Protein AF-A0A3D9G8K1-F1 (afdb_monomer_lite)

Sequence (142 aa):
MEREDQNKEAKDQDEKAEAEDRYQNMSTRYGLVESAIDDFAKRGGFDDLPGKGKPHKIDDEDVFSSILKKNNYQPPWAELRKEIAADLKRLADNPRSDHELRAELEAVNDKIRTYNRIVPHPMLQKGLVSRANLENAYPKWV

Secondary structure (DSSP, 8-state):
-HHHHHHHHHHHHHHHHHHHHHHHHHHHHHHHHHHHHHHHHHTTTTTT-TTTTSPP---SS-HHHHHHHHTT---HHHHHHHHHHHHHHHHHHS---HHHHHHHHHHHHHHHHHHHHH-SSGGG------TTTHHHHGGGT-

pLDDT: mean 82.45, std 12.44, range [55.38, 98.31]

Structure (mmCIF, N/CA/C/O backbone):
data_AF-A0A3D9G8K1-F1
#
_entry.id   AF-A0A3D9G8K1-F1
#
loop_
_atom_site.group_PDB
_atom_site.id
_atom_site.type_symbol
_atom_site.label_atom_id
_atom_site.label_alt_id
_atom_site.label_comp_id
_atom_site.label_asym_id
_atom_site.label_entity_id
_atom_site.label_seq_id
_atom_site.pdbx_PDB_ins_code
_atom_site.Cartn_x
_atom_site.Cartn_y
_atom_site.Cartn_z
_atom_site.occupancy
_atom_site.B_iso_or_equiv
_atom_site.auth_seq_id
_atom_site.auth_comp_id
_atom_site.auth_asym_id
_atom_site.auth_atom_id
_atom_site.pdbx_PDB_model_num
ATOM 1 N N . MET A 1 1 ? -39.696 -42.499 55.335 1.00 56.50 1 MET A N 1
ATOM 2 C CA . MET A 1 1 ? -39.977 -41.830 54.052 1.00 56.50 1 MET A CA 1
ATOM 3 C C . MET A 1 1 ? -40.410 -40.382 54.297 1.00 56.50 1 MET A C 1
ATOM 5 O O . MET A 1 1 ? -39.728 -39.500 53.819 1.00 56.50 1 MET A O 1
ATOM 9 N N . GLU A 1 2 ? -41.382 -40.108 55.178 1.00 57.62 2 GLU A N 1
ATOM 10 C CA . GLU A 1 2 ? -41.900 -38.739 55.436 1.00 57.62 2 GLU A CA 1
ATOM 11 C C . GLU A 1 2 ? -40.910 -37.703 56.022 1.00 57.62 2 GLU A C 1
ATOM 13 O O . GLU A 1 2 ? -41.048 -36.515 55.755 1.00 57.62 2 GLU A O 1
ATOM 18 N N . ARG A 1 3 ? -39.899 -38.104 56.811 1.00 55.38 3 ARG A N 1
ATOM 19 C CA . ARG A 1 3 ? -38.938 -37.144 57.407 1.00 55.38 3 ARG A CA 1
ATOM 20 C C . ARG A 1 3 ? -37.850 -36.656 56.447 1.00 55.38 3 ARG A C 1
ATOM 22 O O . ARG A 1 3 ? -37.253 -35.613 56.692 1.00 55.38 3 ARG A O 1
ATOM 29 N N . GLU A 1 4 ? -37.566 -37.418 55.394 1.00 58.09 4 GLU A N 1
ATOM 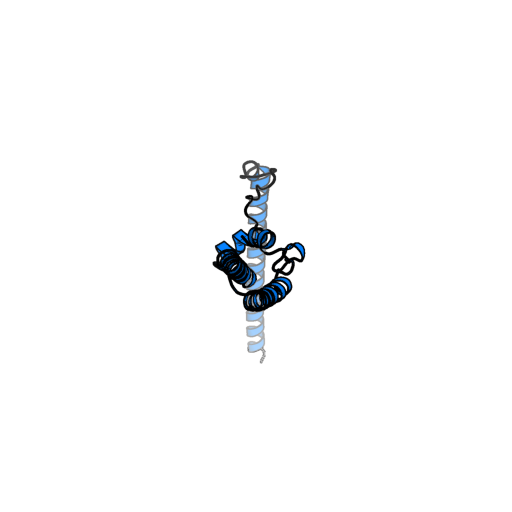30 C CA . GLU A 1 4 ? -36.565 -37.034 54.391 1.00 58.09 4 GLU A CA 1
ATOM 31 C C . GLU A 1 4 ?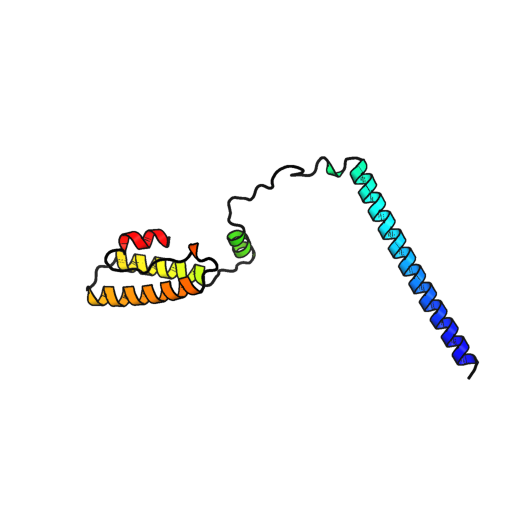 -37.151 -36.042 53.383 1.00 58.09 4 GLU A C 1
ATOM 33 O O . GLU A 1 4 ? -36.452 -35.110 52.992 1.00 58.09 4 GLU A O 1
ATOM 38 N N . ASP A 1 5 ? -38.443 -36.168 53.061 1.00 59.78 5 ASP A N 1
ATOM 39 C CA . ASP A 1 5 ? -39.170 -35.198 52.233 1.00 59.78 5 ASP A CA 1
ATOM 40 C C . ASP A 1 5 ? -39.316 -33.844 52.944 1.00 59.78 5 ASP A C 1
ATOM 42 O O . ASP A 1 5 ? -39.010 -32.811 52.354 1.00 59.78 5 ASP A O 1
ATOM 46 N N . GLN A 1 6 ? -39.635 -33.836 54.245 1.00 59.75 6 GLN A N 1
ATOM 47 C CA . GLN A 1 6 ? -39.727 -32.597 55.038 1.00 59.75 6 GLN A CA 1
ATOM 48 C C . GLN A 1 6 ? -38.390 -31.842 55.143 1.00 59.75 6 GLN A C 1
ATOM 50 O O . GLN A 1 6 ? -38.360 -30.613 55.141 1.00 59.75 6 GLN A O 1
ATOM 55 N N . ASN A 1 7 ? -37.267 -32.564 55.217 1.00 66.56 7 ASN A N 1
ATOM 56 C CA . ASN A 1 7 ? -35.931 -31.959 55.271 1.00 66.56 7 ASN A CA 1
ATOM 57 C C . ASN A 1 7 ? -35.483 -31.412 53.904 1.00 66.56 7 ASN A C 1
ATOM 59 O O . ASN A 1 7 ? -34.709 -30.460 53.829 1.00 66.56 7 ASN A O 1
ATOM 63 N N . LYS A 1 8 ? -35.975 -32.011 52.816 1.00 67.44 8 LYS A N 1
ATOM 64 C CA . LYS A 1 8 ? -35.719 -31.560 51.447 1.00 67.44 8 LYS A CA 1
ATOM 65 C C . LYS A 1 8 ? -36.543 -30.316 51.112 1.00 67.44 8 LYS A C 1
ATOM 67 O O . LYS A 1 8 ? -35.995 -29.356 50.588 1.00 67.44 8 LYS A O 1
ATOM 72 N N . GLU A 1 9 ? -37.808 -30.287 51.526 1.00 67.25 9 GLU A N 1
ATOM 73 C CA . GLU A 1 9 ? -38.684 -29.118 51.394 1.00 67.25 9 GLU A CA 1
ATOM 74 C C . GLU A 1 9 ? -38.181 -27.909 52.191 1.00 67.25 9 GLU A C 1
ATOM 76 O O . GLU A 1 9 ? -38.223 -26.794 51.679 1.00 67.25 9 GLU A O 1
ATOM 81 N N . ALA A 1 10 ? -37.661 -28.110 53.407 1.00 69.06 10 ALA A N 1
ATOM 82 C CA . ALA A 1 10 ? -37.070 -27.030 54.201 1.00 69.06 10 ALA A CA 1
ATOM 83 C C . ALA A 1 10 ? -35.818 -26.440 53.530 1.00 69.06 10 ALA A C 1
ATOM 85 O O . ALA A 1 10 ? -35.648 -25.225 53.474 1.00 69.06 10 ALA A O 1
ATOM 86 N N . LYS A 1 11 ? -34.971 -27.299 52.952 1.00 69.75 11 LYS A N 1
ATOM 87 C CA . LYS A 1 11 ? -33.750 -26.876 52.260 1.00 69.75 11 LYS A CA 1
ATOM 88 C C . LYS A 1 11 ? -34.043 -26.140 50.946 1.00 69.75 11 LYS A C 1
ATOM 90 O O . LYS A 1 11 ? -33.402 -25.134 50.654 1.00 69.75 11 LYS A O 1
ATOM 95 N N . ASP A 1 12 ? -35.045 -26.597 50.198 1.00 69.88 12 ASP A N 1
ATOM 96 C CA . ASP A 1 12 ? -35.508 -25.942 48.969 1.00 69.88 12 ASP A CA 1
ATOM 97 C C . ASP A 1 12 ? -36.200 -24.593 49.259 1.00 69.88 12 ASP A C 1
ATOM 99 O O . ASP A 1 12 ? -36.189 -23.689 48.420 1.00 69.88 12 ASP A O 1
ATOM 103 N N . GLN A 1 13 ? -36.809 -24.438 50.441 1.00 70.94 13 GLN A N 1
ATOM 104 C CA . GLN A 1 13 ? -37.386 -23.171 50.903 1.00 70.94 13 GLN A CA 1
ATOM 105 C C . GLN A 1 13 ? -36.306 -22.166 51.323 1.00 70.94 13 GLN A C 1
ATOM 107 O O . GLN A 1 13 ? -36.396 -21.002 50.931 1.00 70.94 13 GLN A O 1
ATOM 112 N N . ASP A 1 14 ? -35.263 -22.609 52.029 1.00 71.69 14 ASP A N 1
ATOM 113 C CA . ASP A 1 14 ? -34.125 -21.759 52.404 1.00 71.69 14 ASP A CA 1
ATOM 114 C C . ASP A 1 14 ? -33.324 -21.288 51.175 1.00 71.69 14 ASP A C 1
ATOM 116 O O . ASP A 1 14 ? -32.983 -20.108 51.072 1.00 71.69 14 ASP A O 1
ATOM 120 N N . GLU A 1 15 ? -33.085 -22.161 50.186 1.00 68.25 15 GLU A N 1
ATOM 121 C CA . GLU A 1 15 ? -32.410 -21.776 48.934 1.00 68.25 15 GLU A CA 1
ATOM 122 C C . GLU A 1 15 ? -33.232 -20.774 48.107 1.00 68.25 15 GLU A C 1
ATOM 124 O O . GLU A 1 15 ? -32.668 -19.861 47.495 1.00 68.25 15 GLU A O 1
ATOM 129 N N . LYS A 1 16 ? -34.567 -20.894 48.109 1.00 69.94 16 LYS A N 1
ATOM 130 C CA . LYS A 1 16 ? -35.455 -19.912 47.465 1.00 69.94 16 LYS A CA 1
ATOM 131 C C . LYS A 1 16 ? -35.451 -18.569 48.189 1.00 69.94 16 LYS A C 1
ATOM 133 O O . LYS A 1 16 ? -35.359 -17.542 47.521 1.00 69.94 16 LYS A O 1
ATOM 138 N N . ALA A 1 17 ? -35.492 -18.568 49.521 1.00 70.44 17 ALA A N 1
ATOM 139 C CA . ALA A 1 17 ? -35.438 -17.347 50.320 1.00 70.44 17 ALA A CA 1
ATOM 140 C C . ALA A 1 17 ? -34.100 -16.604 50.145 1.00 70.44 17 ALA A C 1
ATOM 142 O O . ALA A 1 17 ? -34.088 -15.385 49.966 1.00 70.44 17 ALA A O 1
ATOM 143 N N . GLU A 1 18 ? -32.971 -17.325 50.103 1.00 67.06 18 GLU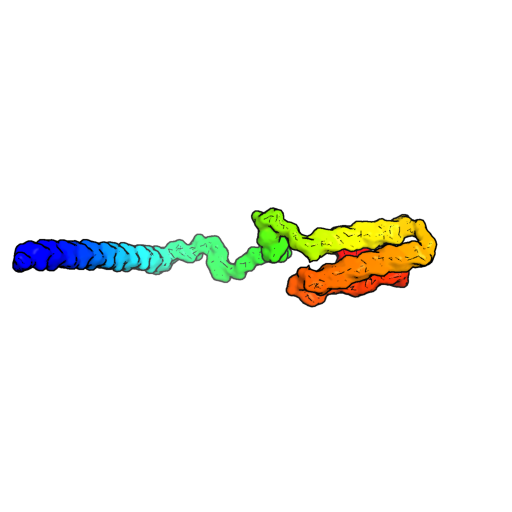 A N 1
ATOM 144 C CA . GLU A 1 18 ? -31.664 -16.729 49.797 1.00 67.06 18 GLU A CA 1
ATOM 145 C C . GLU A 1 18 ? -31.582 -16.177 48.366 1.00 67.06 18 GLU A C 1
ATOM 147 O O . GLU A 1 18 ? -30.980 -15.124 48.139 1.00 67.06 18 GLU A O 1
ATOM 152 N N . ALA A 1 19 ? -32.150 -16.874 47.378 1.00 66.44 19 ALA A N 1
ATOM 153 C CA . ALA A 1 19 ? -32.157 -16.412 45.993 1.00 66.44 19 ALA A CA 1
ATOM 154 C C . ALA A 1 19 ? -33.007 -15.142 45.818 1.00 66.44 19 ALA A C 1
ATOM 156 O O . ALA A 1 19 ? -32.587 -14.219 45.114 1.00 66.44 19 ALA A O 1
ATOM 157 N N . GLU A 1 20 ? -34.161 -15.069 46.485 1.00 62.97 20 GLU A N 1
ATOM 158 C CA . GLU A 1 20 ? -35.038 -13.896 46.496 1.00 62.97 20 GLU A CA 1
ATOM 159 C C . GLU A 1 20 ? -34.391 -12.697 47.202 1.00 62.97 20 GLU A C 1
ATOM 161 O O . GLU A 1 20 ? -34.419 -11.595 46.650 1.00 62.97 20 GLU A O 1
ATOM 166 N N . ASP A 1 21 ? -33.727 -12.896 48.348 1.00 65.62 21 ASP A N 1
ATOM 167 C CA . ASP A 1 21 ? -32.970 -11.839 49.036 1.00 65.62 21 ASP A CA 1
ATOM 168 C C . ASP A 1 21 ? -31.823 -11.305 48.162 1.00 65.62 21 ASP A C 1
ATOM 170 O O . ASP A 1 21 ? -31.669 -10.094 47.990 1.00 65.62 21 ASP A O 1
ATOM 174 N N . ARG A 1 22 ? -31.068 -12.189 47.491 1.00 58.88 22 ARG A N 1
ATOM 175 C CA . ARG A 1 22 ? -30.021 -11.789 46.530 1.00 58.88 22 ARG A CA 1
ATOM 176 C C . ARG A 1 22 ? -30.589 -10.982 45.361 1.00 58.88 22 ARG A C 1
ATOM 178 O O . ARG A 1 22 ? -29.968 -9.998 44.953 1.00 58.88 22 ARG A O 1
ATOM 185 N N . TYR A 1 23 ? -31.752 -11.365 44.833 1.00 59.59 23 TYR A N 1
ATOM 186 C CA . TYR A 1 23 ? -32.415 -10.655 43.733 1.00 59.59 23 TYR A CA 1
ATOM 187 C C . TYR A 1 23 ? -32.934 -9.281 44.171 1.00 59.59 23 TYR A C 1
ATOM 189 O O . TYR A 1 23 ? -32.712 -8.289 43.475 1.00 59.59 23 TYR A O 1
ATOM 197 N N . GLN A 1 24 ? -33.551 -9.197 45.353 1.00 59.19 24 GLN A N 1
ATOM 198 C CA . GLN A 1 24 ? -34.003 -7.942 45.957 1.00 59.19 24 GLN A CA 1
ATOM 199 C C . GLN A 1 24 ? -32.830 -7.003 46.250 1.00 59.19 24 GLN A C 1
ATOM 201 O O . GLN A 1 24 ? -32.876 -5.816 45.922 1.00 59.19 24 GLN A O 1
ATOM 206 N N . ASN A 1 25 ? -31.730 -7.530 46.786 1.00 61.25 25 ASN A N 1
ATOM 207 C CA . ASN A 1 25 ? -30.529 -6.761 47.098 1.00 61.25 25 ASN A CA 1
ATOM 208 C C . ASN A 1 25 ? -29.830 -6.262 45.818 1.00 61.25 25 ASN A C 1
ATOM 210 O O . ASN A 1 25 ? -29.366 -5.123 45.764 1.00 61.25 25 ASN A O 1
ATOM 214 N N . MET A 1 26 ? -29.815 -7.062 44.746 1.00 56.53 26 MET A N 1
ATOM 215 C CA . MET A 1 26 ? -29.303 -6.638 43.440 1.00 56.53 26 MET A CA 1
ATOM 216 C C . MET A 1 26 ? -30.203 -5.567 42.803 1.00 56.53 26 MET A C 1
ATOM 218 O O . MET A 1 26 ? -29.697 -4.531 42.377 1.00 56.53 26 MET A O 1
ATOM 222 N N . SER A 1 27 ? -31.528 -5.748 42.832 1.00 60.84 27 SER A N 1
ATOM 223 C CA . SER A 1 27 ? -32.508 -4.776 42.323 1.00 60.84 27 SER A CA 1
ATOM 224 C C . SER A 1 27 ? -32.449 -3.434 43.064 1.00 60.84 27 SER A C 1
ATOM 226 O O . SER A 1 27 ? -32.517 -2.373 42.446 1.00 60.84 27 SER A O 1
ATOM 228 N N . THR A 1 28 ? -32.263 -3.467 44.386 1.00 66.62 28 THR A N 1
ATOM 229 C CA . THR A 1 28 ? -32.173 -2.263 45.229 1.00 66.62 28 THR A CA 1
ATOM 230 C C . THR A 1 28 ? -30.886 -1.483 44.954 1.00 66.62 28 THR A C 1
ATOM 232 O O . THR A 1 28 ? -30.903 -0.254 44.897 1.00 66.62 28 THR A O 1
ATOM 235 N N . ARG A 1 29 ? -29.762 -2.176 44.717 1.00 62.94 29 ARG A N 1
ATOM 236 C CA . ARG A 1 29 ? -28.485 -1.531 44.364 1.00 62.94 29 ARG A CA 1
ATOM 237 C C . ARG A 1 29 ? -28.510 -0.909 42.971 1.00 62.94 29 ARG A C 1
ATOM 239 O O . ARG A 1 29 ? -27.988 0.191 42.814 1.00 62.94 29 ARG A O 1
ATOM 246 N N . TYR A 1 30 ?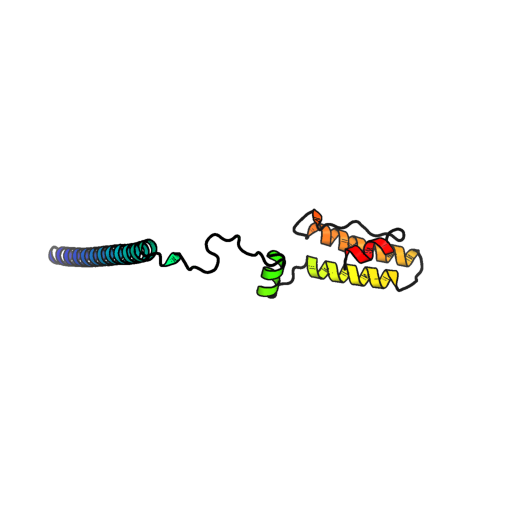 -29.126 -1.569 41.988 1.00 68.00 30 TYR A N 1
ATOM 247 C CA . TYR A 1 30 ? -29.292 -1.003 40.643 1.00 68.00 30 TYR A CA 1
ATOM 248 C C . TYR A 1 30 ? -30.096 0.302 40.677 1.00 68.00 30 TYR A C 1
ATOM 250 O O . TYR A 1 30 ? -29.632 1.307 40.145 1.00 68.00 30 TYR A O 1
ATOM 258 N N . GLY A 1 31 ? -31.227 0.323 41.391 1.00 81.56 31 GLY A N 1
ATOM 259 C CA . GLY A 1 31 ? -32.035 1.537 41.543 1.00 81.56 31 GLY A CA 1
ATOM 260 C C . GLY A 1 31 ? -31.310 2.666 42.286 1.00 81.56 31 GLY A C 1
ATOM 261 O O . GLY A 1 31 ? -31.464 3.836 41.936 1.00 81.56 31 GLY A O 1
ATOM 262 N N . LEU A 1 32 ? -30.471 2.334 43.276 1.00 82.38 32 LEU A N 1
ATOM 263 C CA . LEU A 1 32 ? -29.661 3.319 44.001 1.00 82.38 32 LEU A CA 1
ATOM 264 C C . LEU A 1 32 ? -28.602 3.967 43.095 1.00 82.38 32 LEU A C 1
ATOM 266 O O . LEU A 1 32 ? -28.394 5.178 43.151 1.00 82.38 32 LEU A O 1
ATOM 270 N N . VAL A 1 33 ? -27.942 3.163 42.256 1.00 85.38 33 VAL A N 1
ATOM 271 C CA . VAL A 1 33 ? -26.925 3.635 41.307 1.00 85.38 33 VAL A CA 1
ATOM 272 C C . VAL A 1 33 ? -27.563 4.471 40.199 1.00 85.38 33 VAL A C 1
ATOM 274 O O . VAL A 1 33 ? -27.057 5.552 39.909 1.00 85.38 33 VAL A O 1
ATOM 277 N N . GLU A 1 34 ? -28.689 4.031 39.630 1.00 84.00 34 GLU A N 1
ATOM 278 C CA . GLU A 1 34 ? -29.447 4.828 38.656 1.00 84.00 34 GLU A CA 1
ATOM 279 C C . GLU A 1 34 ? -29.870 6.171 39.244 1.00 84.00 34 GLU A C 1
ATOM 281 O O . GLU A 1 34 ? -29.585 7.207 38.650 1.00 84.00 34 GLU A O 1
ATOM 286 N N . SER A 1 35 ? -30.457 6.172 40.445 1.00 85.62 35 SER A N 1
ATOM 287 C CA . SER A 1 35 ? -30.896 7.404 41.113 1.00 85.62 35 SER A CA 1
ATOM 288 C C . SER A 1 35 ? -29.732 8.370 41.356 1.00 85.62 35 SER A C 1
ATOM 290 O O . SER A 1 35 ? -29.871 9.574 41.153 1.00 85.62 35 SER A O 1
ATOM 292 N N . ALA A 1 36 ? -28.559 7.855 41.738 1.00 88.31 36 ALA A N 1
ATOM 293 C CA . ALA A 1 36 ? -27.365 8.670 41.938 1.00 88.31 36 ALA A CA 1
ATOM 294 C C . ALA A 1 36 ? -26.839 9.285 40.628 1.00 88.31 36 ALA A C 1
ATOM 296 O O . ALA A 1 36 ? -26.432 10.448 40.620 1.00 88.31 36 ALA A O 1
ATOM 297 N N . ILE A 1 37 ? -26.860 8.530 39.523 1.00 86.31 37 ILE A N 1
ATOM 298 C CA . ILE A 1 37 ? -26.465 9.022 38.194 1.00 86.31 37 ILE A CA 1
ATOM 299 C C . ILE A 1 37 ? -27.447 10.095 37.710 1.00 86.31 37 ILE A C 1
ATOM 301 O O . ILE A 1 37 ? -27.018 11.140 37.220 1.00 86.31 37 ILE A O 1
ATOM 305 N N . ASP A 1 38 ? -28.746 9.868 37.893 1.00 89.06 38 ASP A N 1
ATOM 306 C CA . ASP A 1 38 ? -29.811 10.796 37.514 1.00 89.06 38 ASP A CA 1
ATOM 307 C C . ASP A 1 38 ? -29.721 12.118 38.282 1.00 89.06 38 ASP A C 1
ATOM 309 O O . ASP A 1 38 ? -29.810 13.201 37.699 1.00 89.06 38 ASP A O 1
ATOM 313 N N . ASP A 1 39 ? -29.512 12.047 39.597 1.00 90.88 39 ASP A N 1
ATOM 314 C CA . ASP A 1 39 ? -29.341 13.224 40.445 1.00 90.88 39 ASP A CA 1
ATOM 315 C C . ASP A 1 39 ? -28.073 14.000 40.083 1.00 90.88 39 ASP A C 1
ATOM 317 O O . ASP A 1 39 ? -28.078 15.234 40.057 1.00 90.88 39 ASP A O 1
ATOM 321 N N . PHE A 1 40 ? -26.990 13.292 39.764 1.00 89.38 40 PHE A N 1
ATOM 322 C CA . PHE A 1 40 ? -25.753 13.902 39.294 1.00 89.38 40 PHE A CA 1
ATOM 323 C C . PHE A 1 40 ? -25.940 14.587 37.931 1.00 89.38 40 PHE A C 1
ATOM 325 O O . PHE A 1 40 ? -25.481 15.716 37.744 1.00 89.38 40 PHE A O 1
ATOM 332 N N . ALA A 1 41 ? -26.682 13.964 37.011 1.00 87.50 41 ALA A N 1
ATOM 333 C CA . ALA A 1 41 ? -27.023 14.546 35.716 1.00 87.50 41 ALA A CA 1
ATOM 334 C C . ALA A 1 41 ? -27.877 15.814 35.859 1.00 87.50 41 ALA A C 1
ATOM 336 O O . ALA A 1 41 ? -27.548 16.843 35.270 1.00 87.50 41 ALA A O 1
ATOM 337 N N . LYS A 1 42 ? -28.934 15.767 36.683 1.00 90.25 42 LYS A N 1
ATOM 338 C CA . LYS A 1 42 ? -29.845 16.901 36.941 1.00 90.25 42 LYS A CA 1
ATOM 339 C C . LYS A 1 42 ? -29.135 18.097 37.567 1.00 90.25 42 LYS A C 1
ATOM 341 O O . LYS A 1 42 ? -29.509 19.235 37.304 1.00 90.25 42 LYS A O 1
ATOM 346 N N . ARG A 1 43 ? -28.110 17.851 38.386 1.00 91.50 43 ARG A N 1
ATOM 347 C CA . ARG A 1 43 ? -27.278 18.898 39.003 1.00 91.50 43 ARG A CA 1
ATOM 348 C C . ARG A 1 43 ? -26.212 19.466 38.060 1.00 91.50 43 ARG A C 1
ATOM 350 O O . ARG A 1 43 ? -25.383 20.251 38.508 1.00 91.50 43 ARG A O 1
ATOM 357 N N . GLY A 1 44 ? -26.210 19.072 36.785 1.00 86.19 44 GLY A N 1
ATOM 358 C CA . GLY A 1 44 ? -25.231 19.540 35.806 1.00 86.19 44 GLY A CA 1
ATOM 359 C C . GLY A 1 44 ? -23.849 18.910 35.978 1.00 86.19 44 GLY A C 1
ATOM 360 O O . GLY A 1 44 ? -22.867 19.420 35.448 1.00 86.19 44 GLY A O 1
ATOM 361 N N . GLY A 1 45 ? -23.738 17.776 36.681 1.00 86.94 45 GLY A N 1
ATOM 362 C CA . GLY A 1 45 ? -22.466 17.073 36.889 1.00 86.94 45 GLY A CA 1
ATOM 363 C C . GLY A 1 45 ? -21.797 16.604 35.590 1.00 86.94 45 GLY A C 1
ATOM 364 O O . GLY A 1 45 ? -20.596 16.351 35.561 1.00 86.94 45 GLY A O 1
ATOM 365 N N . PHE A 1 46 ? -22.559 16.547 34.493 1.00 86.19 46 PHE A N 1
ATOM 366 C CA . PHE A 1 46 ? -22.057 16.266 33.151 1.00 86.19 46 PHE A CA 1
ATOM 367 C C . PHE A 1 46 ? -21.891 17.517 32.278 1.00 86.19 46 PHE A C 1
ATOM 369 O O . PHE A 1 46 ? -21.652 17.369 31.085 1.00 86.19 46 PHE A O 1
ATOM 376 N N . ASP A 1 47 ? -22.081 18.736 32.782 1.00 85.44 47 ASP A N 1
ATOM 377 C CA . ASP A 1 47 ? -22.001 19.958 31.965 1.00 85.44 47 ASP A CA 1
ATOM 378 C C . ASP A 1 47 ? -20.570 20.374 31.632 1.00 85.44 47 ASP A C 1
ATOM 380 O O . ASP A 1 47 ? -20.326 20.814 30.509 1.00 85.44 47 ASP A O 1
ATOM 384 N N . ASP A 1 48 ? -19.618 20.118 32.529 1.00 84.00 48 ASP A N 1
ATOM 385 C CA . ASP A 1 48 ? -18.190 20.400 32.331 1.00 84.00 48 ASP A CA 1
ATOM 386 C C . ASP A 1 48 ? -17.391 19.148 31.921 1.00 84.00 48 ASP A C 1
ATOM 388 O O . ASP A 1 48 ? -16.299 18.868 32.413 1.00 84.00 48 ASP A O 1
ATOM 392 N N . LEU A 1 49 ? -17.957 18.327 31.031 1.00 84.50 49 LEU A N 1
ATOM 393 C CA . LEU A 1 49 ? -17.225 17.187 30.482 1.00 84.50 49 LEU A CA 1
ATOM 394 C C . LEU A 1 49 ? -16.274 17.640 29.362 1.00 84.50 49 LEU A C 1
ATOM 396 O O . LEU A 1 49 ? -16.702 18.333 28.426 1.00 84.50 49 LEU A O 1
ATOM 400 N N . PRO A 1 50 ? -15.007 17.186 29.370 1.00 78.81 50 PRO A N 1
ATOM 401 C CA . PRO A 1 50 ? -14.069 17.490 28.300 1.00 78.81 50 PRO A CA 1
ATOM 402 C C . PRO A 1 50 ? -14.598 16.945 26.967 1.00 78.81 50 PRO A C 1
ATOM 404 O O . PRO A 1 50 ? -14.766 15.743 26.784 1.00 78.81 50 PRO A O 1
ATOM 407 N N . GLY A 1 51 ? -14.872 17.849 26.023 1.00 74.12 51 GLY A N 1
ATOM 408 C CA . GLY A 1 51 ? -15.363 17.497 24.686 1.00 74.12 51 GLY A CA 1
ATOM 409 C C . GLY A 1 51 ? -16.886 17.402 24.538 1.00 74.12 51 GLY A C 1
ATOM 410 O O . GLY A 1 51 ? -17.350 17.079 23.446 1.00 74.12 51 GLY A O 1
ATOM 411 N N . LYS A 1 52 ? -17.683 17.728 25.568 1.00 82.12 52 LYS A N 1
ATOM 412 C CA . LYS A 1 52 ? -19.153 17.750 25.450 1.00 82.12 52 LYS A CA 1
ATOM 413 C C . LYS A 1 52 ? -19.617 18.712 24.356 1.00 82.12 52 LYS A C 1
ATOM 415 O O . LYS A 1 52 ? -19.221 19.876 24.324 1.00 82.12 52 LYS A O 1
ATOM 420 N N . GLY A 1 53 ? -20.465 18.211 23.455 1.00 78.44 53 GLY A N 1
ATOM 421 C CA . GLY A 1 53 ? -21.078 18.995 22.376 1.00 78.44 53 GLY A CA 1
ATOM 422 C C . GLY A 1 53 ? -20.111 19.470 21.287 1.00 78.44 53 GLY A C 1
ATOM 423 O O . GLY A 1 53 ? -20.526 20.193 20.385 1.00 78.44 53 GLY A O 1
ATOM 424 N N . LYS A 1 54 ? -18.834 19.076 21.345 1.00 81.81 54 LYS A N 1
ATOM 425 C CA . LYS A 1 54 ? -17.837 19.403 20.323 1.00 81.81 54 LYS A CA 1
ATOM 426 C C . LYS A 1 54 ? -17.593 18.165 19.458 1.00 81.81 54 LYS A C 1
ATOM 428 O O . LYS A 1 54 ? -17.489 17.070 20.009 1.00 81.81 54 LYS A O 1
ATOM 433 N N . PRO A 1 55 ? -17.469 18.308 18.126 1.00 79.62 55 PRO A N 1
ATOM 434 C CA . PRO A 1 55 ? -16.968 17.229 17.287 1.00 79.62 55 PRO A CA 1
ATOM 435 C C . PRO A 1 55 ? -15.643 16.720 17.853 1.00 79.62 55 PRO A C 1
ATOM 437 O O . PRO A 1 55 ? -14.767 17.517 18.205 1.00 79.62 55 PRO A O 1
ATOM 440 N N . HIS A 1 56 ? -15.512 15.402 17.978 1.00 69.81 56 HIS A N 1
ATOM 441 C CA . HIS A 1 56 ? -14.255 14.810 18.404 1.00 69.81 56 HIS A CA 1
ATOM 442 C C . HIS A 1 56 ? -13.174 15.188 17.388 1.00 69.81 56 HIS A C 1
ATOM 444 O O . HIS A 1 56 ? -13.390 15.059 16.181 1.00 69.81 56 HIS A O 1
ATOM 450 N N . LYS A 1 57 ? -12.028 15.680 17.866 1.00 71.38 57 LYS A N 1
ATOM 451 C CA . LYS A 1 57 ? -10.866 15.875 17.002 1.00 71.38 57 LYS A CA 1
ATOM 452 C C . LYS A 1 57 ? -10.355 14.487 16.651 1.00 71.38 57 LYS A C 1
ATOM 454 O O . LYS A 1 57 ? -9.740 13.837 17.486 1.00 71.38 57 LYS A O 1
ATOM 459 N N . ILE A 1 58 ? -10.688 14.014 15.457 1.00 65.56 58 ILE A N 1
ATOM 460 C CA . ILE A 1 58 ? -9.968 12.891 14.872 1.00 65.56 58 ILE A CA 1
ATOM 461 C C . ILE A 1 58 ? -8.587 13.468 14.577 1.00 65.56 58 ILE A C 1
ATOM 463 O O . ILE A 1 58 ? -8.481 14.384 13.763 1.00 65.56 58 ILE A O 1
ATOM 467 N N . ASP A 1 59 ? -7.569 13.039 15.324 1.00 63.94 59 ASP A N 1
ATOM 468 C CA . ASP A 1 59 ? -6.191 13.327 14.941 1.00 63.94 59 ASP A CA 1
ATOM 469 C C . ASP A 1 59 ? -6.028 12.876 13.482 1.00 63.94 59 ASP A C 1
ATOM 471 O O . ASP A 1 59 ? -6.508 11.803 13.122 1.00 63.94 59 ASP A O 1
ATOM 475 N N . ASP A 1 60 ? -5.381 13.677 12.630 1.00 59.34 60 ASP A N 1
ATOM 476 C CA . ASP A 1 60 ? -5.214 13.374 11.192 1.00 59.34 60 ASP A CA 1
ATOM 477 C C . ASP A 1 60 ? -4.457 12.053 10.928 1.00 59.34 60 ASP A C 1
ATOM 479 O O . ASP A 1 60 ? -4.280 11.628 9.782 1.00 59.34 60 ASP A O 1
ATOM 483 N N . GLU A 1 61 ? -3.986 11.390 11.985 1.00 58.47 61 GLU A N 1
ATOM 484 C CA . GLU A 1 61 ? -3.507 10.026 11.915 1.00 58.47 61 GLU A CA 1
ATOM 485 C C . GLU A 1 61 ? -4.668 9.076 11.582 1.00 58.47 61 GLU A C 1
ATOM 487 O O . GLU A 1 61 ? -5.596 8.863 12.361 1.00 58.47 61 GLU A O 1
ATOM 492 N N . ASP A 1 62 ? -4.591 8.490 10.388 1.00 71.00 62 ASP A N 1
ATOM 493 C CA . ASP A 1 62 ? -5.464 7.417 9.925 1.00 71.00 62 ASP A CA 1
ATOM 494 C C . ASP A 1 62 ? -5.684 6.375 11.039 1.00 71.00 62 ASP A C 1
ATOM 496 O O . ASP A 1 62 ? -4.748 5.690 11.460 1.00 71.00 62 ASP A O 1
ATOM 500 N N . VAL A 1 63 ? -6.932 6.253 11.510 1.00 71.31 63 VAL A N 1
ATOM 501 C CA . VAL A 1 63 ? -7.345 5.375 12.622 1.00 71.31 63 VAL A CA 1
ATOM 502 C C . VAL A 1 63 ? -6.810 3.956 12.437 1.00 71.31 63 VAL A C 1
ATOM 504 O O . VAL A 1 63 ? -6.390 3.304 13.395 1.00 71.31 63 VAL A O 1
ATOM 507 N N . PHE A 1 64 ? -6.780 3.481 11.192 1.00 70.00 64 PHE A N 1
ATOM 508 C CA . PHE A 1 64 ? -6.233 2.179 10.850 1.00 70.00 64 PHE A CA 1
ATOM 509 C C . PHE A 1 64 ? -4.730 2.094 11.168 1.00 70.00 64 PHE A C 1
ATOM 511 O O . PHE A 1 64 ? -4.285 1.166 11.846 1.00 70.00 64 PHE A O 1
ATOM 518 N N . SER A 1 65 ? -3.957 3.098 10.759 1.00 71.12 65 SER A N 1
ATOM 519 C CA . SER A 1 65 ? -2.526 3.208 11.044 1.00 71.12 65 SER A CA 1
ATOM 520 C C . SER A 1 65 ? -2.230 3.294 12.550 1.00 71.12 65 SER A C 1
ATOM 522 O O . SER A 1 65 ? -1.306 2.628 13.028 1.00 71.12 65 SER A O 1
ATOM 524 N N . SER A 1 66 ? -3.028 4.032 13.328 1.00 71.38 66 SER A N 1
ATOM 525 C CA . SER A 1 66 ? -2.852 4.130 14.787 1.00 71.38 66 SER A CA 1
ATOM 526 C C . SER A 1 66 ? -3.166 2.812 15.505 1.00 71.38 66 SER A C 1
ATOM 528 O O . SER A 1 66 ? -2.434 2.420 16.418 1.00 71.38 66 SER A O 1
ATOM 530 N N . ILE A 1 67 ? -4.198 2.074 15.071 1.00 78.12 67 ILE A N 1
ATOM 531 C CA . ILE A 1 67 ? -4.517 0.739 15.608 1.00 78.12 67 ILE A CA 1
ATOM 532 C C . ILE A 1 67 ? -3.366 -0.236 15.344 1.00 78.12 67 ILE A C 1
ATOM 534 O O . ILE A 1 67 ? -2.956 -0.959 16.253 1.00 78.12 67 ILE A O 1
ATOM 538 N N . LEU A 1 68 ? -2.814 -0.249 14.131 1.00 80.25 68 LEU A N 1
ATOM 539 C CA . LEU A 1 68 ? -1.694 -1.123 13.778 1.00 80.25 68 LEU A CA 1
ATOM 540 C C . LEU A 1 68 ? -0.445 -0.841 14.616 1.00 80.25 68 LEU A C 1
ATOM 542 O O . LEU A 1 68 ? 0.127 -1.766 15.197 1.00 80.25 68 LEU A O 1
ATOM 546 N N . LYS A 1 69 ? -0.066 0.440 14.743 1.00 75.62 69 LYS A N 1
ATOM 547 C CA . LYS A 1 69 ? 1.066 0.873 15.578 1.00 75.62 69 LYS A CA 1
ATOM 548 C C . LYS A 1 69 ? 0.869 0.467 17.038 1.00 75.62 69 LYS A C 1
ATOM 550 O O . LYS A 1 69 ? 1.773 -0.106 17.638 1.00 75.62 69 LYS A O 1
ATOM 555 N N . LYS A 1 70 ? -0.324 0.705 17.596 1.00 79.00 70 LYS A N 1
ATOM 556 C CA . LYS A 1 70 ? -0.655 0.357 18.987 1.00 79.00 70 LYS A CA 1
ATOM 557 C C . LYS A 1 70 ? -0.542 -1.145 19.262 1.00 79.00 70 LYS A C 1
ATOM 559 O O . LYS A 1 70 ? -0.170 -1.530 20.364 1.00 79.00 70 LYS A O 1
ATOM 564 N N . ASN A 1 71 ? -0.848 -1.981 18.272 1.00 80.38 71 ASN A N 1
ATOM 565 C CA . ASN A 1 71 ? -0.772 -3.437 18.389 1.00 80.38 71 ASN A CA 1
ATOM 566 C C . ASN A 1 71 ? 0.576 -4.019 17.931 1.00 80.38 71 ASN A C 1
ATOM 568 O O . ASN A 1 71 ? 0.703 -5.238 17.846 1.00 80.38 71 ASN A O 1
ATOM 572 N N . ASN A 1 72 ? 1.570 -3.173 17.623 1.00 78.19 72 ASN A N 1
ATOM 573 C CA . ASN A 1 72 ? 2.867 -3.578 17.072 1.00 78.19 72 ASN A CA 1
ATOM 574 C C . ASN A 1 72 ? 2.732 -4.562 15.889 1.00 78.19 72 ASN A C 1
ATOM 576 O O . ASN A 1 72 ? 3.523 -5.494 15.739 1.00 78.19 72 ASN A O 1
ATOM 580 N N . TYR A 1 73 ? 1.685 -4.385 15.079 1.00 80.81 73 TYR A N 1
ATOM 581 C CA . TYR A 1 73 ? 1.336 -5.290 13.992 1.00 80.81 73 TYR A CA 1
ATOM 582 C C . TYR A 1 73 ? 1.558 -4.596 12.655 1.00 80.81 73 TYR A C 1
ATOM 584 O O . TYR A 1 73 ? 0.941 -3.568 12.369 1.00 80.81 73 TYR A O 1
ATOM 592 N N . GLN A 1 74 ? 2.422 -5.173 11.820 1.00 81.25 74 GLN A N 1
ATOM 593 C CA . GLN A 1 74 ? 2.665 -4.680 10.472 1.00 81.25 74 GLN A CA 1
ATOM 594 C C . GLN A 1 74 ? 1.956 -5.580 9.450 1.00 81.25 74 GLN A C 1
ATOM 596 O O . GLN A 1 74 ? 2.264 -6.770 9.361 1.00 81.25 74 GLN A O 1
ATOM 601 N N . PRO A 1 75 ? 1.001 -5.045 8.666 1.00 87.94 75 PRO A N 1
ATOM 602 C CA . PRO A 1 75 ? 0.305 -5.839 7.667 1.00 87.94 75 PRO A CA 1
ATOM 603 C C . PRO A 1 75 ? 1.258 -6.349 6.576 1.00 87.94 75 PRO A C 1
ATOM 605 O O . PRO A 1 75 ? 2.123 -5.590 6.128 1.00 87.94 75 PRO A O 1
ATOM 608 N N . PRO A 1 76 ? 1.044 -7.565 6.040 1.00 90.44 76 PRO A N 1
ATOM 609 C CA . PRO A 1 76 ? 1.886 -8.122 4.977 1.00 90.44 76 PRO A CA 1
ATOM 610 C C . PRO A 1 76 ? 1.995 -7.228 3.733 1.00 90.44 76 PRO A C 1
ATOM 612 O O . PRO A 1 76 ? 3.055 -7.115 3.124 1.00 90.44 76 PRO A O 1
ATOM 615 N N . TRP A 1 77 ? 0.915 -6.532 3.365 1.00 92.19 77 TRP A N 1
ATOM 616 C CA . TRP A 1 77 ? 0.924 -5.616 2.223 1.00 92.19 77 TRP A CA 1
ATOM 617 C C . TRP A 1 77 ? 1.761 -4.357 2.466 1.00 92.19 77 TRP A C 1
ATOM 619 O O . TRP A 1 77 ? 2.254 -3.765 1.507 1.00 92.19 77 TRP A O 1
ATOM 629 N N . ALA A 1 78 ? 1.939 -3.940 3.723 1.00 90.00 78 ALA A N 1
ATOM 630 C CA . ALA A 1 78 ? 2.762 -2.787 4.068 1.00 90.00 78 ALA A CA 1
ATOM 631 C C . ALA A 1 78 ? 4.257 -3.119 3.943 1.00 90.00 78 ALA A C 1
ATOM 633 O O . ALA A 1 78 ? 5.019 -2.283 3.465 1.00 90.00 78 ALA A O 1
ATOM 634 N N . GLU A 1 79 ? 4.663 -4.342 4.304 1.00 91.69 79 GLU A N 1
ATOM 635 C CA . GLU A 1 79 ? 6.016 -4.848 4.016 1.00 91.69 79 GLU A CA 1
ATOM 636 C C . GLU A 1 79 ? 6.255 -4.963 2.514 1.00 91.69 79 GLU A C 1
ATOM 638 O O . GLU A 1 79 ? 7.206 -4.392 1.983 1.00 91.69 79 GLU A O 1
ATOM 643 N N . LEU A 1 80 ? 5.324 -5.603 1.802 1.00 95.38 80 LEU A N 1
ATOM 644 C CA . LEU A 1 80 ? 5.446 -5.800 0.362 1.00 95.38 80 LEU A CA 1
ATOM 645 C C . LEU A 1 80 ? 5.542 -4.466 -0.397 1.00 95.38 80 LEU A C 1
ATOM 647 O O . LEU A 1 80 ? 6.287 -4.357 -1.367 1.00 95.38 80 LEU A O 1
ATOM 651 N N . ARG A 1 81 ? 4.846 -3.420 0.071 1.00 94.12 81 ARG A N 1
ATOM 652 C CA . ARG A 1 81 ? 4.981 -2.059 -0.470 1.00 94.12 81 ARG A CA 1
ATOM 653 C C . ARG A 1 81 ? 6.417 -1.535 -0.343 1.00 94.12 81 ARG A C 1
ATOM 655 O O . ARG A 1 81 ? 6.931 -0.976 -1.310 1.00 94.12 81 ARG A O 1
ATOM 662 N N . LYS A 1 82 ? 7.056 -1.708 0.821 1.00 93.19 82 LYS A N 1
ATOM 663 C CA . LYS A 1 82 ? 8.446 -1.277 1.063 1.00 93.19 82 LYS A CA 1
ATOM 664 C C . LYS A 1 82 ? 9.425 -2.047 0.178 1.00 93.19 82 LYS A C 1
ATOM 666 O O . LYS A 1 82 ? 10.313 -1.435 -0.409 1.00 93.19 82 LYS A O 1
ATOM 671 N N . GLU A 1 83 ? 9.234 -3.358 0.040 1.00 95.81 83 GLU A N 1
ATOM 672 C CA . GLU A 1 83 ? 10.048 -4.190 -0.851 1.00 95.81 83 GLU A CA 1
ATOM 673 C C . GLU A 1 83 ? 9.950 -3.734 -2.310 1.00 95.81 83 GLU A C 1
ATOM 675 O O . GLU A 1 83 ? 10.973 -3.541 -2.962 1.00 95.81 83 GLU A O 1
ATOM 680 N N . ILE A 1 84 ? 8.731 -3.500 -2.811 1.00 96.56 84 ILE A N 1
ATOM 681 C CA . ILE A 1 84 ? 8.511 -3.006 -4.178 1.00 96.56 84 ILE A CA 1
ATOM 682 C C . ILE A 1 84 ? 9.177 -1.638 -4.367 1.00 96.56 84 ILE A C 1
ATOM 684 O O . ILE A 1 84 ? 9.835 -1.416 -5.381 1.00 96.56 84 ILE A O 1
ATOM 688 N N . ALA A 1 85 ? 9.058 -0.727 -3.396 1.00 95.19 85 ALA A N 1
ATOM 689 C CA . ALA A 1 85 ? 9.712 0.579 -3.462 1.00 95.19 85 ALA A CA 1
ATOM 690 C C . ALA A 1 85 ? 11.245 0.454 -3.538 1.00 95.19 85 ALA A C 1
ATOM 692 O O . ALA A 1 85 ? 11.879 1.133 -4.348 1.00 95.19 85 ALA A O 1
ATOM 693 N N . ALA A 1 86 ? 11.838 -0.433 -2.733 1.00 94.88 86 ALA A N 1
ATOM 694 C CA . ALA A 1 86 ? 13.276 -0.689 -2.733 1.00 94.88 86 ALA A CA 1
ATOM 695 C C . ALA A 1 86 ? 13.756 -1.297 -4.061 1.00 94.88 86 ALA A C 1
ATOM 697 O O . ALA A 1 86 ? 14.767 -0.852 -4.607 1.00 94.88 86 ALA A O 1
ATOM 698 N N . ASP A 1 87 ? 13.012 -2.260 -4.613 1.00 95.00 87 ASP A N 1
ATOM 699 C CA . ASP A 1 87 ? 13.316 -2.851 -5.917 1.00 95.00 87 ASP A CA 1
ATOM 700 C C . ASP A 1 87 ? 13.233 -1.810 -7.034 1.00 95.00 87 ASP A C 1
ATOM 702 O O . ASP A 1 87 ? 14.165 -1.685 -7.824 1.00 95.00 87 ASP A O 1
ATOM 706 N N . LEU A 1 88 ? 12.169 -1.004 -7.073 1.00 94.19 88 LEU A N 1
ATOM 707 C CA . LEU A 1 88 ? 12.016 0.052 -8.077 1.00 94.19 88 LEU A CA 1
ATOM 708 C C . LEU A 1 88 ? 13.140 1.087 -8.003 1.00 94.19 88 LEU A C 1
ATOM 710 O O . LEU A 1 88 ? 13.646 1.501 -9.044 1.00 94.19 88 LEU A O 1
ATOM 714 N N . LYS A 1 89 ? 13.572 1.458 -6.793 1.00 93.38 89 LYS A N 1
ATOM 715 C CA . LYS A 1 89 ? 14.731 2.334 -6.603 1.00 93.38 89 LYS A CA 1
ATOM 716 C C . LYS A 1 89 ? 16.010 1.699 -7.150 1.00 93.38 89 LYS A C 1
ATOM 718 O O . LYS A 1 89 ? 16.713 2.316 -7.941 1.00 93.38 89 LYS A O 1
ATOM 723 N N . ARG A 1 90 ? 16.275 0.435 -6.797 1.00 93.06 90 ARG A N 1
ATOM 724 C CA . ARG A 1 90 ? 17.438 -0.323 -7.291 1.00 93.06 90 ARG A CA 1
ATOM 725 C C . ARG A 1 90 ? 17.452 -0.410 -8.818 1.00 93.06 90 ARG A C 1
ATOM 727 O O . ARG A 1 90 ? 18.528 -0.333 -9.408 1.00 93.06 90 ARG A O 1
ATOM 734 N N . LEU A 1 91 ? 16.284 -0.579 -9.438 1.00 91.88 91 LEU A N 1
ATOM 735 C CA . LEU A 1 91 ? 16.116 -0.627 -10.892 1.00 91.88 91 LEU A CA 1
ATOM 736 C C . LEU A 1 91 ? 16.322 0.731 -11.568 1.00 91.88 91 LEU A C 1
ATOM 738 O O . LEU A 1 91 ? 16.809 0.761 -12.694 1.00 91.88 91 LEU A O 1
ATOM 742 N N . ALA A 1 92 ? 15.948 1.828 -10.909 1.00 88.56 92 ALA A N 1
ATOM 743 C CA . ALA A 1 92 ? 16.153 3.179 -11.424 1.00 88.56 92 ALA A CA 1
ATOM 744 C C . ALA A 1 92 ? 17.626 3.616 -11.332 1.00 88.56 92 ALA A C 1
ATOM 746 O O . ALA A 1 92 ? 18.137 4.236 -12.261 1.00 88.56 92 ALA A O 1
ATOM 747 N N . ASP A 1 93 ? 18.311 3.253 -10.245 1.00 88.94 93 ASP A N 1
ATOM 748 C CA . ASP A 1 93 ? 19.679 3.708 -9.968 1.00 88.94 93 ASP A CA 1
ATOM 749 C C . ASP A 1 93 ? 20.755 2.907 -10.731 1.00 88.94 93 ASP A C 1
ATOM 751 O O . ASP A 1 93 ? 21.850 3.417 -10.968 1.00 88.94 93 ASP A O 1
ATOM 755 N N . ASN A 1 94 ? 20.471 1.656 -11.124 1.00 88.19 94 ASN A N 1
ATOM 756 C CA . ASN A 1 94 ? 21.465 0.770 -11.740 1.00 88.19 94 ASN A CA 1
ATOM 757 C C . ASN A 1 94 ? 21.187 0.513 -13.232 1.00 88.19 94 ASN A C 1
ATOM 759 O O . ASN A 1 94 ? 20.243 -0.213 -13.567 1.00 88.19 94 ASN A O 1
ATOM 763 N N . PRO A 1 95 ? 22.035 1.027 -14.143 1.00 80.25 95 PRO A N 1
ATOM 764 C CA . PRO A 1 95 ? 21.942 0.708 -15.560 1.00 80.25 95 PRO A CA 1
ATOM 765 C C . PRO A 1 95 ? 22.307 -0.761 -15.808 1.00 80.25 95 PRO A C 1
ATOM 767 O O . PRO A 1 95 ? 23.171 -1.338 -15.152 1.00 80.25 95 PRO A O 1
ATOM 770 N N . ARG A 1 96 ? 21.629 -1.373 -16.776 1.00 87.38 96 ARG A N 1
ATOM 771 C CA . ARG A 1 96 ? 21.659 -2.817 -17.047 1.00 87.38 96 ARG A CA 1
ATOM 772 C C . ARG A 1 96 ? 21.199 -3.096 -18.473 1.00 87.38 96 ARG A C 1
ATOM 774 O O . ARG A 1 96 ? 20.661 -2.200 -19.129 1.00 87.38 96 ARG A O 1
ATOM 781 N N . SER A 1 97 ? 21.379 -4.325 -18.955 1.00 90.00 97 SER A N 1
ATOM 782 C CA . SER A 1 97 ? 20.878 -4.692 -20.283 1.00 90.00 97 SER A CA 1
ATOM 783 C C . SER A 1 97 ? 19.343 -4.688 -20.329 1.00 90.00 97 SER A C 1
ATOM 785 O O . SER A 1 97 ? 18.669 -4.906 -19.319 1.00 90.00 97 SER A O 1
ATOM 787 N N . ASP A 1 98 ? 18.773 -4.452 -21.513 1.00 87.94 98 ASP A N 1
ATOM 788 C CA . ASP A 1 98 ? 17.314 -4.376 -21.693 1.00 87.94 98 ASP A CA 1
ATOM 789 C C . ASP A 1 98 ? 16.618 -5.706 -21.351 1.00 87.94 98 ASP A C 1
ATOM 791 O O . ASP A 1 98 ? 15.571 -5.723 -20.704 1.00 87.94 98 ASP A O 1
ATOM 795 N N . HIS A 1 99 ? 17.255 -6.830 -21.698 1.00 89.88 99 HIS A N 1
ATOM 796 C CA . HIS A 1 99 ? 16.766 -8.166 -21.365 1.00 89.88 99 HIS A CA 1
ATOM 797 C C . HIS A 1 99 ? 16.716 -8.393 -19.848 1.00 89.88 99 HIS A C 1
ATOM 799 O O . HIS A 1 99 ? 15.694 -8.830 -19.316 1.00 89.88 99 HIS A O 1
ATOM 805 N N . GLU A 1 100 ? 17.797 -8.060 -19.137 1.00 91.56 100 GLU A N 1
ATOM 806 C CA . GLU A 1 100 ? 17.836 -8.176 -17.680 1.00 91.56 100 GLU A CA 1
ATOM 807 C C . GLU A 1 100 ? 16.814 -7.244 -17.027 1.00 91.56 100 GLU A C 1
ATOM 809 O O . GLU A 1 100 ? 16.136 -7.659 -16.090 1.00 91.56 100 GLU A O 1
ATOM 814 N N . LEU A 1 101 ? 16.694 -5.997 -17.499 1.00 92.12 101 LEU A N 1
ATOM 815 C CA . LEU A 1 101 ? 15.727 -5.032 -16.968 1.00 92.12 101 LEU A CA 1
ATOM 816 C C . LEU A 1 101 ? 14.301 -5.555 -17.097 1.00 92.12 101 LEU A C 1
ATOM 818 O O . LEU A 1 101 ? 13.532 -5.491 -16.143 1.00 92.12 101 LEU A O 1
ATOM 822 N N . ARG A 1 102 ? 13.955 -6.100 -18.264 1.00 92.12 102 ARG A N 1
ATOM 823 C CA . ARG A 1 102 ? 12.633 -6.667 -18.518 1.00 92.12 102 ARG A CA 1
ATOM 824 C C . ARG A 1 102 ? 12.325 -7.838 -17.583 1.00 92.12 102 ARG A C 1
ATOM 826 O O . ARG A 1 102 ? 11.215 -7.899 -17.064 1.00 92.12 102 ARG A O 1
ATOM 833 N N . ALA A 1 103 ? 13.284 -8.736 -17.354 1.00 94.00 103 ALA A N 1
ATOM 834 C CA . ALA A 1 103 ? 13.099 -9.868 -16.448 1.00 94.00 103 ALA A CA 1
ATOM 835 C C . ALA A 1 103 ? 12.852 -9.415 -14.997 1.00 94.00 103 ALA A C 1
ATOM 837 O O . ALA A 1 103 ? 11.928 -9.902 -14.348 1.00 94.00 103 ALA A O 1
ATOM 838 N N . GLU A 1 104 ? 13.622 -8.445 -14.494 1.00 94.75 104 GLU A N 1
ATOM 839 C CA . GLU A 1 104 ? 13.415 -7.947 -13.129 1.00 94.75 104 GLU A CA 1
ATOM 840 C C . GLU A 1 104 ? 12.164 -7.076 -12.979 1.00 94.75 104 GLU A C 1
ATOM 842 O O . GLU A 1 104 ? 11.503 -7.146 -11.945 1.00 94.75 104 GLU A O 1
ATOM 847 N N . LEU A 1 105 ? 11.785 -6.309 -14.004 1.00 95.19 105 LEU A N 1
ATOM 848 C CA . LEU A 1 105 ? 10.503 -5.604 -14.010 1.00 95.19 105 LEU A CA 1
ATOM 849 C C . LEU A 1 105 ? 9.325 -6.578 -13.929 1.00 95.19 105 LEU A C 1
ATOM 851 O O . LEU A 1 105 ? 8.352 -6.284 -13.239 1.00 95.19 105 LEU A O 1
ATOM 855 N N . GLU A 1 106 ? 9.408 -7.740 -14.583 1.00 96.75 106 GLU A N 1
ATOM 856 C CA . GLU A 1 106 ? 8.355 -8.752 -14.471 1.00 96.75 106 GLU A CA 1
ATOM 857 C C . GLU A 1 106 ? 8.285 -9.347 -13.060 1.00 96.75 106 GLU A C 1
ATOM 859 O O . GLU A 1 106 ? 7.195 -9.454 -12.500 1.00 96.75 106 GLU A O 1
ATOM 864 N N . ALA A 1 107 ? 9.434 -9.616 -12.434 1.00 97.00 107 ALA A N 1
ATOM 865 C CA . ALA A 1 107 ? 9.479 -10.059 -11.040 1.00 97.00 107 ALA A CA 1
ATOM 866 C C . ALA A 1 107 ? 8.864 -9.018 -10.081 1.00 97.00 107 ALA A C 1
ATOM 868 O O . ALA A 1 107 ? 8.127 -9.368 -9.157 1.00 97.00 107 ALA A O 1
ATOM 869 N N . VAL A 1 108 ? 9.107 -7.724 -10.317 1.00 97.00 108 VAL A N 1
ATOM 870 C CA . VAL A 1 108 ? 8.441 -6.646 -9.570 1.00 97.00 108 VAL A CA 1
ATOM 871 C C . VAL A 1 108 ? 6.938 -6.624 -9.861 1.00 97.00 108 VAL A C 1
ATOM 873 O O . VAL A 1 108 ? 6.138 -6.486 -8.936 1.00 97.00 108 VAL A O 1
ATOM 876 N N . ASN A 1 109 ? 6.519 -6.815 -11.111 1.00 98.00 109 ASN A N 1
ATOM 877 C CA . ASN A 1 109 ? 5.104 -6.876 -11.475 1.00 98.00 109 ASN A CA 1
ATOM 878 C C . ASN A 1 109 ? 4.369 -8.037 -10.795 1.00 98.00 109 ASN A C 1
ATOM 880 O O . ASN A 1 109 ? 3.221 -7.858 -10.388 1.00 98.00 109 ASN A O 1
ATOM 884 N N . ASP A 1 110 ? 5.014 -9.182 -10.582 1.00 98.31 110 ASP A N 1
ATOM 885 C CA . ASP A 1 110 ? 4.446 -10.283 -9.796 1.00 98.31 110 ASP A CA 1
ATOM 886 C C . ASP A 1 110 ? 4.214 -9.902 -8.329 1.00 98.31 110 ASP A C 1
ATOM 888 O O . ASP A 1 110 ? 3.156 -10.207 -7.756 1.00 98.31 110 ASP A O 1
ATOM 892 N N . LYS A 1 111 ? 5.143 -9.145 -7.731 1.00 97.94 111 LYS A N 1
ATOM 893 C CA . LYS A 1 111 ? 4.936 -8.558 -6.399 1.00 97.94 111 LYS A CA 1
ATOM 894 C C . LYS A 1 111 ? 3.768 -7.574 -6.404 1.00 97.94 111 LYS A C 1
ATOM 896 O O . LYS A 1 111 ? 2.929 -7.636 -5.510 1.00 97.94 111 LYS A O 1
ATOM 901 N N . ILE A 1 112 ? 3.651 -6.722 -7.423 1.00 97.38 112 ILE A N 1
ATOM 902 C CA . ILE A 1 112 ? 2.540 -5.762 -7.555 1.00 97.38 112 ILE A CA 1
ATOM 903 C C . ILE A 1 112 ? 1.195 -6.488 -7.699 1.00 97.38 112 ILE A C 1
ATOM 905 O O . ILE A 1 112 ? 0.219 -6.107 -7.054 1.00 97.38 112 ILE A O 1
ATOM 909 N N . ARG A 1 113 ? 1.126 -7.568 -8.488 1.00 98.06 113 ARG A N 1
ATOM 910 C CA . ARG A 1 113 ? -0.082 -8.405 -8.609 1.00 98.06 113 ARG A CA 1
ATOM 911 C C . ARG A 1 113 ? -0.463 -9.021 -7.268 1.00 98.06 113 ARG A C 1
ATOM 913 O O . ARG A 1 113 ? -1.641 -9.033 -6.916 1.00 98.06 113 ARG A O 1
ATOM 920 N N . THR A 1 114 ? 0.521 -9.499 -6.511 1.00 97.44 114 THR A N 1
ATOM 921 C CA . THR A 1 114 ? 0.304 -10.033 -5.161 1.00 97.44 114 THR A CA 1
ATOM 922 C C . THR A 1 114 ? -0.206 -8.941 -4.227 1.00 97.44 114 THR A C 1
ATOM 924 O O . THR A 1 114 ? -1.261 -9.116 -3.626 1.00 97.44 114 THR A O 1
ATOM 927 N N . TYR A 1 115 ? 0.464 -7.787 -4.185 1.00 97.12 115 TYR A N 1
ATOM 928 C CA . TYR A 1 115 ? 0.065 -6.605 -3.420 1.00 97.12 115 TYR A CA 1
ATOM 929 C C . TYR A 1 115 ? -1.389 -6.207 -3.704 1.00 97.12 115 TYR A C 1
ATOM 931 O O . TYR A 1 115 ? -2.200 -6.125 -2.783 1.00 97.12 115 TYR A O 1
ATOM 939 N N . ASN A 1 116 ? -1.760 -6.070 -4.978 1.00 96.56 116 ASN A N 1
ATOM 940 C CA . ASN A 1 116 ? -3.109 -5.680 -5.392 1.00 96.56 116 ASN A CA 1
ATOM 941 C C . ASN A 1 116 ? -4.203 -6.667 -4.947 1.00 96.56 116 ASN A C 1
ATOM 943 O O . ASN A 1 116 ? -5.361 -6.265 -4.826 1.00 96.56 116 ASN A O 1
ATOM 947 N N . ARG A 1 117 ? -3.853 -7.939 -4.703 1.00 96.19 117 ARG A N 1
ATOM 948 C CA . ARG A 1 117 ? -4.773 -8.974 -4.203 1.00 96.19 117 ARG A CA 1
ATOM 949 C C . ARG A 1 117 ? -4.945 -8.958 -2.684 1.00 96.19 117 ARG A C 1
ATOM 951 O O . ARG A 1 117 ? -5.952 -9.470 -2.209 1.00 96.19 117 ARG A O 1
ATOM 958 N N . ILE A 1 118 ? -3.973 -8.432 -1.937 1.00 95.06 118 ILE A N 1
ATOM 959 C CA . ILE A 1 118 ? -3.958 -8.468 -0.463 1.00 95.06 118 ILE A CA 1
ATOM 960 C C . ILE A 1 118 ? -4.278 -7.119 0.191 1.00 95.06 118 ILE A C 1
ATOM 962 O O . ILE A 1 118 ? -4.470 -7.061 1.405 1.00 95.06 118 ILE A O 1
ATOM 966 N N . VAL A 1 119 ? -4.310 -6.027 -0.578 1.00 93.44 119 VAL A N 1
ATOM 967 C CA . VAL A 1 119 ? -4.703 -4.716 -0.049 1.00 93.44 119 VAL A CA 1
ATOM 968 C C . VAL A 1 119 ? -6.179 -4.696 0.365 1.00 93.44 119 VAL A C 1
ATOM 970 O O . VAL A 1 119 ? -7.021 -5.271 -0.324 1.00 93.44 119 VAL A O 1
ATOM 973 N N . PRO A 1 120 ? -6.522 -3.984 1.452 1.00 89.81 120 PRO A N 1
ATOM 974 C CA . PRO A 1 120 ? -7.881 -3.970 1.991 1.00 89.81 120 PRO A CA 1
ATOM 975 C C . PRO A 1 120 ? -8.866 -3.123 1.172 1.00 89.81 120 PRO A C 1
ATOM 977 O O . PRO A 1 120 ? -10.073 -3.262 1.346 1.00 89.81 120 PRO A O 1
ATOM 980 N N . HIS A 1 121 ? -8.378 -2.232 0.299 1.00 88.88 121 HIS A N 1
ATOM 981 C CA . HIS A 1 121 ? -9.222 -1.310 -0.459 1.00 88.88 121 HIS A CA 1
ATOM 982 C C . HIS A 1 121 ? -8.753 -1.162 -1.919 1.00 88.88 121 HIS A C 1
ATOM 984 O O . HIS A 1 121 ? -7.559 -0.939 -2.142 1.00 88.88 121 HIS A O 1
ATOM 990 N N . PRO A 1 122 ? -9.658 -1.194 -2.920 1.00 91.81 122 PRO A N 1
ATOM 991 C CA . PRO A 1 122 ? -9.290 -1.080 -4.335 1.00 91.81 122 PRO A CA 1
ATOM 992 C C . PRO A 1 122 ? -8.513 0.194 -4.696 1.00 91.81 122 PRO A C 1
ATOM 994 O O . PRO A 1 122 ? -7.631 0.148 -5.544 1.00 91.81 122 PRO A O 1
ATOM 997 N N . MET A 1 123 ? -8.762 1.324 -4.020 1.00 90.56 123 MET A N 1
ATOM 998 C CA . MET A 1 123 ? -8.012 2.573 -4.272 1.00 90.56 123 MET A CA 1
ATOM 999 C C . MET A 1 123 ? -6.521 2.486 -3.910 1.00 90.56 123 MET A C 1
ATOM 1001 O O . MET A 1 123 ? -5.738 3.333 -4.336 1.00 90.56 123 MET A O 1
ATOM 1005 N N . LEU A 1 124 ? -6.117 1.488 -3.118 1.00 90.81 124 LEU A N 1
ATOM 1006 C CA . LEU A 1 124 ? -4.712 1.266 -2.779 1.00 90.81 124 LEU A CA 1
ATOM 1007 C C . LEU A 1 124 ? -3.968 0.490 -3.871 1.00 90.81 124 LEU A C 1
ATOM 1009 O O . LEU A 1 124 ? -2.739 0.503 -3.877 1.00 90.81 124 LEU A O 1
ATOM 1013 N N . GLN A 1 125 ? -4.684 -0.146 -4.804 1.00 95.31 125 GLN A N 1
ATOM 1014 C CA . GLN A 1 125 ? -4.078 -0.903 -5.895 1.00 95.31 125 GLN A CA 1
ATOM 1015 C C . GLN A 1 125 ? -3.219 0.001 -6.788 1.00 95.31 125 GLN A C 1
ATOM 1017 O O . GLN A 1 125 ? -3.517 1.178 -7.010 1.00 95.31 125 GLN A O 1
ATOM 1022 N N . LYS A 1 126 ? -2.128 -0.556 -7.313 1.00 94.69 126 LYS A N 1
ATOM 1023 C CA . LYS A 1 126 ? -1.166 0.147 -8.168 1.00 94.69 126 LYS A CA 1
ATOM 1024 C C . LYS A 1 126 ? -1.069 -0.510 -9.541 1.00 94.69 126 LYS A C 1
ATOM 1026 O O . LYS A 1 126 ? -1.272 -1.713 -9.692 1.00 94.69 126 LYS A O 1
ATOM 1031 N N . GLY A 1 127 ? -0.752 0.299 -10.550 1.00 94.56 127 GLY A N 1
ATOM 1032 C CA . GLY A 1 127 ? -0.499 -0.183 -11.907 1.00 94.56 127 GLY A CA 1
ATOM 1033 C C . GLY A 1 127 ? 0.833 -0.925 -12.023 1.00 94.56 127 GLY A C 1
ATOM 1034 O O . GLY A 1 127 ? 1.742 -0.713 -11.220 1.00 94.56 127 GLY A O 1
ATOM 1035 N N . LEU A 1 128 ? 0.941 -1.771 -13.049 1.00 96.31 128 LEU A N 1
ATOM 1036 C CA . LEU A 1 128 ? 2.184 -2.462 -13.393 1.00 96.31 128 LEU A CA 1
ATOM 1037 C C . LEU A 1 128 ? 3.246 -1.485 -13.916 1.00 96.31 128 LEU A C 1
ATOM 1039 O O . LEU A 1 128 ? 2.941 -0.424 -14.475 1.00 96.31 128 LEU A O 1
ATOM 1043 N N . VAL A 1 129 ? 4.504 -1.880 -13.757 1.00 95.50 129 VAL A N 1
ATOM 1044 C CA . VAL A 1 129 ? 5.678 -1.095 -14.123 1.00 95.50 129 VAL A CA 1
ATOM 1045 C C . VAL A 1 129 ? 6.335 -1.670 -15.375 1.00 95.50 129 VAL A C 1
ATOM 1047 O O . VAL A 1 129 ? 6.370 -2.874 -15.617 1.00 95.50 129 VAL A O 1
ATOM 1050 N N . SER A 1 130 ? 6.838 -0.771 -16.205 1.00 93.38 130 SER A N 1
ATOM 1051 C CA . SER A 1 130 ? 7.573 -1.029 -17.434 1.00 93.38 130 SER A CA 1
ATOM 1052 C C . SER A 1 130 ? 8.719 -0.026 -17.542 1.00 93.38 130 SER A C 1
ATOM 1054 O O . SER A 1 130 ? 8.736 0.989 -16.843 1.00 93.38 130 SER A O 1
ATOM 1056 N N . ARG A 1 131 ? 9.645 -0.248 -18.478 1.00 89.75 131 ARG A N 1
ATOM 1057 C CA . ARG A 1 131 ? 10.743 0.694 -18.737 1.00 89.75 131 ARG A CA 1
ATOM 1058 C C . ARG A 1 131 ? 10.248 2.123 -19.002 1.00 89.75 131 ARG A C 1
ATOM 1060 O O . ARG A 1 131 ? 10.876 3.071 -18.555 1.00 89.75 131 ARG A O 1
ATOM 1067 N N . ALA A 1 132 ? 9.109 2.276 -19.679 1.00 90.19 132 ALA A N 1
ATOM 1068 C CA . ALA A 1 132 ? 8.560 3.579 -20.051 1.00 90.19 132 ALA A CA 1
ATOM 1069 C C . ALA A 1 132 ? 7.952 4.363 -18.875 1.00 90.19 132 ALA A C 1
ATOM 1071 O O . ALA A 1 132 ? 7.804 5.578 -18.966 1.00 90.19 132 ALA A O 1
ATOM 1072 N N . ASN A 1 133 ? 7.557 3.688 -17.789 1.00 92.62 133 ASN A N 1
ATOM 1073 C CA . ASN A 1 133 ? 6.868 4.327 -16.665 1.00 92.62 133 ASN A CA 1
ATOM 1074 C C . ASN A 1 133 ? 7.617 4.207 -15.328 1.00 92.62 133 ASN A C 1
ATOM 1076 O O . ASN A 1 133 ? 7.088 4.673 -14.322 1.00 92.62 133 ASN A O 1
ATOM 1080 N N . LEU A 1 134 ? 8.824 3.629 -15.318 1.00 87.88 134 LEU A N 1
ATOM 1081 C CA . LEU A 1 134 ? 9.617 3.369 -14.114 1.00 87.88 134 LEU A CA 1
ATOM 1082 C C . LEU A 1 134 ? 9.862 4.640 -13.285 1.00 87.88 134 LEU A C 1
ATOM 1084 O O . LEU A 1 134 ? 9.585 4.646 -12.085 1.00 87.88 134 LEU A O 1
ATOM 1088 N N . GLU A 1 135 ? 10.274 5.734 -13.932 1.00 85.38 135 GLU A N 1
ATOM 1089 C CA . GLU A 1 135 ? 10.524 7.026 -13.270 1.00 85.38 135 GLU A CA 1
ATOM 1090 C C . GLU A 1 135 ? 9.265 7.586 -12.590 1.00 85.38 135 GLU A C 1
ATOM 1092 O O . GLU A 1 135 ? 9.313 8.090 -11.471 1.00 85.38 135 GLU A O 1
ATOM 1097 N N . ASN A 1 136 ? 8.107 7.421 -13.234 1.00 89.81 136 ASN A N 1
ATOM 1098 C CA . ASN A 1 136 ? 6.815 7.875 -12.717 1.00 89.81 136 ASN A CA 1
ATOM 1099 C C . ASN A 1 136 ? 6.186 6.894 -11.716 1.00 89.81 136 ASN A C 1
ATOM 1101 O O . ASN A 1 136 ? 5.224 7.239 -11.022 1.00 89.81 136 ASN A O 1
ATOM 1105 N N . ALA A 1 137 ? 6.660 5.649 -11.683 1.00 88.88 137 ALA A N 1
ATOM 1106 C CA . ALA A 1 137 ? 6.135 4.610 -10.817 1.00 88.88 137 ALA A CA 1
ATOM 1107 C C . ALA A 1 137 ? 6.696 4.748 -9.403 1.00 88.88 137 ALA A C 1
ATOM 1109 O O . ALA A 1 137 ? 5.911 4.733 -8.458 1.00 88.88 137 ALA A O 1
ATOM 1110 N N . TYR A 1 138 ? 8.013 4.930 -9.254 1.00 88.69 138 TYR A N 1
ATOM 1111 C CA . TYR A 1 138 ? 8.688 4.949 -7.950 1.00 88.69 138 TYR A CA 1
ATOM 1112 C C . TYR A 1 138 ? 8.059 5.913 -6.918 1.00 88.69 138 TYR A C 1
ATOM 1114 O O . TYR A 1 138 ? 7.736 5.450 -5.821 1.00 88.69 138 TYR A O 1
ATOM 1122 N N . PRO A 1 139 ? 7.745 7.186 -7.244 1.00 89.56 139 PRO A N 1
ATOM 1123 C CA . PRO A 1 139 ? 7.141 8.116 -6.282 1.00 89.56 139 PRO A CA 1
ATOM 1124 C C . PRO A 1 139 ? 5.784 7.669 -5.722 1.00 89.56 139 PRO A C 1
ATOM 1126 O O . PRO A 1 139 ? 5.358 8.154 -4.683 1.00 89.56 139 PRO A O 1
ATOM 1129 N N . LYS A 1 140 ? 5.083 6.747 -6.395 1.00 89.12 140 LYS A N 1
ATOM 1130 C CA . LYS A 1 140 ? 3.776 6.230 -5.955 1.00 89.12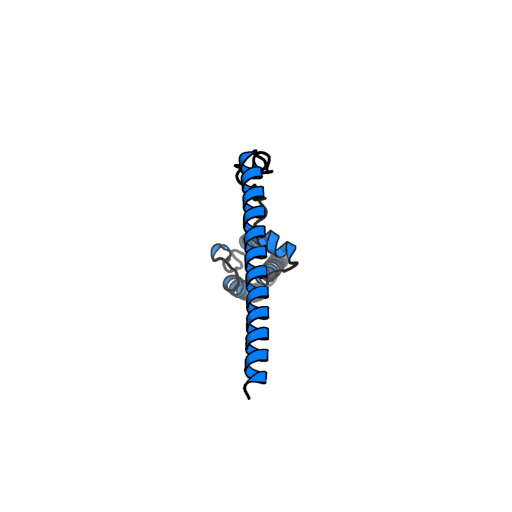 140 LYS A CA 1
ATOM 1131 C C . LYS A 1 140 ? 3.893 5.133 -4.89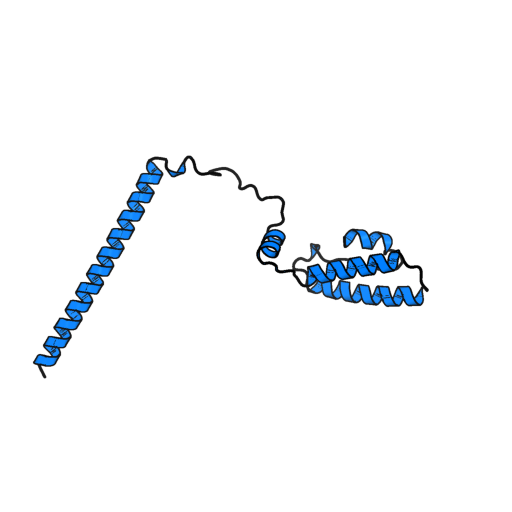3 1.00 89.12 140 LYS A C 1
ATOM 1133 O O . LYS A 1 140 ? 2.864 4.718 -4.351 1.00 89.12 140 LYS A O 1
ATOM 1138 N N . TRP A 1 141 ? 5.106 4.632 -4.660 1.00 89.50 141 TRP A N 1
ATOM 1139 C CA . TRP A 1 141 ? 5.405 3.552 -3.720 1.00 89.50 141 TRP A CA 1
ATOM 1140 C C . TRP A 1 141 ? 6.071 4.038 -2.431 1.00 89.50 141 TRP A C 1
ATOM 1142 O O . TRP A 1 141 ? 5.933 3.349 -1.418 1.00 89.50 141 TRP A O 1
ATOM 1152 N N . VAL A 1 142 ? 6.710 5.215 -2.462 1.00 81.94 142 VAL A N 1
ATOM 1153 C CA . VAL A 1 142 ? 7.281 5.923 -1.298 1.00 81.94 142 VAL A CA 1
ATOM 1154 C C . VAL A 1 142 ? 6.186 6.442 -0.368 1.00 81.94 142 VAL A C 1
ATOM 1156 O O . VAL A 1 142 ? 5.054 6.674 -0.853 1.00 81.94 142 VAL A O 1
#

Foldseek 3Di:
DVVVVVVVVVVVVVVVVVVVVVVVVVVVVVVVVVVVVVVCVVVCVVVPDVQPPHPDPPPPPDPVNVVCVVVVHDDPLNVLLVVLLVLLVVLVVDDDDPVVSVVSLVVSQVSLVVSCVRDPDNVLRDDRDDPVCSVVRNVSSD

Radius of gyration: 33.64 Å; chains: 1; bounding box: 64×62×79 Å